Protein AF-A0AAN5AMB2-F1 (afdb_monomer_lite)

pLDDT: mean 82.25, std 11.03, range [43.41, 95.0]

Secondary structure (DSSP, 8-state):
--HHHHHHHHTSSHHHHHHHHHHHHHHHHHHHHHH---HHHHHHHHHHHHHHHHHHHHHHHHHHHH-HHHHH------HHHHHHHHHHHHHHHHHHHTT-S-HHHHHHHHHHHHHHHHT---S-HHHHHHHHHHHHHHHHHHHHHHHHTT--

Structure (mmCIF, N/CA/C/O backbone):
data_AF-A0AAN5AMB2-F1
#
_entry.id   AF-A0AAN5AMB2-F1
#
loop_
_atom_site.group_PDB
_atom_site.id
_atom_site.type_symbol
_atom_site.label_atom_id
_atom_site.label_alt_id
_atom_site.label_comp_id
_atom_site.label_asym_id
_atom_site.label_entity_id
_atom_site.label_seq_id
_atom_site.pdbx_PDB_ins_code
_atom_site.Cartn_x
_atom_site.Cartn_y
_atom_site.Cartn_z
_atom_site.occupancy
_atom_site.B_iso_or_equiv
_atom_site.auth_seq_id
_atom_site.auth_comp_id
_atom_site.auth_asym_id
_atom_site.auth_atom_id
_atom_site.pdbx_PDB_model_num
ATOM 1 N N . MET A 1 1 ? 3.872 -26.664 -19.060 1.00 43.41 1 MET A N 1
ATOM 2 C CA . MET A 1 1 ? 2.698 -26.146 -18.306 1.00 43.41 1 MET A CA 1
ATOM 3 C C . MET A 1 1 ? 3.055 -25.584 -16.916 1.00 43.41 1 MET A C 1
ATOM 5 O O . MET A 1 1 ? 2.169 -25.442 -16.080 1.00 43.41 1 MET A O 1
ATOM 9 N N . LYS A 1 2 ? 4.331 -25.241 -16.658 1.00 46.91 2 LYS A N 1
ATOM 10 C CA . LYS A 1 2 ? 4.787 -24.568 -15.425 1.00 46.91 2 LYS A CA 1
ATOM 11 C C . LYS A 1 2 ? 4.934 -23.048 -15.621 1.00 46.91 2 LYS A C 1
ATOM 13 O O . LYS A 1 2 ? 4.738 -22.304 -14.671 1.00 46.91 2 LYS A O 1
ATOM 18 N N . ASP A 1 3 ? 5.154 -22.605 -16.858 1.00 54.50 3 ASP A N 1
ATOM 19 C CA . ASP A 1 3 ? 5.542 -21.222 -17.179 1.00 54.50 3 ASP A CA 1
ATOM 20 C C . ASP A 1 3 ? 4.382 -20.214 -17.149 1.00 54.50 3 ASP A C 1
ATOM 22 O O . ASP A 1 3 ? 4.581 -19.034 -16.864 1.00 54.50 3 ASP A O 1
ATOM 26 N N . SER A 1 4 ? 3.140 -20.664 -17.364 1.00 51.00 4 SER A N 1
ATOM 27 C CA . SER A 1 4 ? 1.965 -19.780 -17.314 1.00 51.00 4 SER A CA 1
ATOM 28 C C . SER A 1 4 ? 1.680 -19.244 -15.909 1.00 51.00 4 SER A C 1
ATOM 30 O O . SER A 1 4 ? 1.160 -18.139 -15.768 1.00 51.00 4 SER A O 1
ATOM 32 N N . LYS A 1 5 ? 2.051 -19.993 -14.862 1.00 53.97 5 LYS A N 1
ATOM 33 C CA . LYS A 1 5 ? 1.897 -19.550 -13.469 1.00 53.97 5 LYS A CA 1
ATOM 34 C C . LYS A 1 5 ? 2.895 -18.446 -13.117 1.00 53.97 5 LYS A C 1
ATOM 36 O O . LYS A 1 5 ? 2.516 -17.491 -12.449 1.00 53.97 5 LYS A O 1
ATOM 41 N N . THR A 1 6 ? 4.117 -18.528 -13.643 1.00 60.69 6 THR A N 1
ATOM 42 C CA . THR A 1 6 ? 5.175 -17.530 -13.434 1.00 60.69 6 THR A CA 1
ATOM 43 C C . THR A 1 6 ? 4.848 -16.203 -14.122 1.00 60.69 6 THR A C 1
ATOM 45 O O . THR A 1 6 ? 5.043 -15.142 -13.537 1.00 60.69 6 THR A O 1
ATOM 48 N N . PHE A 1 7 ? 4.277 -16.245 -15.331 1.00 59.28 7 PHE A N 1
ATOM 49 C CA . PHE A 1 7 ? 3.862 -15.033 -16.045 1.00 59.28 7 PHE A CA 1
ATOM 50 C C . PHE A 1 7 ? 2.713 -14.303 -15.337 1.00 59.28 7 PHE A C 1
ATOM 52 O O . PHE A 1 7 ? 2.762 -13.091 -15.153 1.00 59.28 7 PHE A O 1
ATOM 59 N N . LEU A 1 8 ? 1.700 -15.046 -14.879 1.00 60.59 8 LEU A N 1
ATOM 60 C CA . LEU A 1 8 ? 0.601 -14.487 -14.087 1.00 60.59 8 LEU A CA 1
ATOM 61 C C . LEU A 1 8 ? 1.088 -13.896 -12.761 1.00 60.59 8 LEU A C 1
ATOM 63 O O . LEU A 1 8 ? 0.550 -12.889 -12.313 1.00 60.59 8 LEU A O 1
ATOM 67 N N . GLU A 1 9 ? 2.111 -14.484 -12.142 1.00 62.09 9 GLU A N 1
ATOM 68 C CA . GLU A 1 9 ? 2.731 -13.956 -10.924 1.00 62.09 9 GLU A CA 1
ATOM 69 C C . GLU A 1 9 ? 3.479 -12.641 -11.139 1.00 62.09 9 GLU A C 1
ATOM 71 O O . GLU A 1 9 ? 3.382 -11.756 -10.288 1.00 62.09 9 GLU A O 1
ATOM 76 N N . LEU A 1 10 ? 4.122 -12.461 -12.296 1.00 60.06 10 LEU A N 1
ATOM 77 C CA . LEU A 1 10 ? 4.777 -11.205 -12.672 1.00 60.06 10 LEU A CA 1
ATOM 78 C C . LEU A 1 10 ? 3.805 -10.027 -12.854 1.00 60.06 10 LEU A C 1
ATOM 80 O O . LEU A 1 10 ? 4.237 -8.881 -12.817 1.00 60.06 10 LEU A O 1
ATOM 84 N N . VAL A 1 11 ? 2.505 -10.275 -13.030 1.00 63.88 11 VAL A N 1
ATOM 85 C CA . VAL A 1 11 ? 1.498 -9.215 -13.233 1.00 63.88 11 VAL A CA 1
ATOM 86 C C . VAL A 1 11 ? 0.663 -8.960 -11.969 1.00 63.88 11 VAL A C 1
ATOM 88 O O . VAL A 1 11 ? -0.217 -8.105 -11.961 1.00 63.88 11 VAL A O 1
ATOM 91 N N . LYS A 1 12 ? 0.935 -9.666 -10.861 1.00 70.88 12 LYS A N 1
ATOM 92 C CA . LYS A 1 12 ? 0.148 -9.525 -9.622 1.00 70.88 12 LYS A CA 1
ATOM 93 C C . LYS A 1 12 ? 0.323 -8.173 -8.940 1.00 70.88 12 LYS A C 1
ATOM 95 O O . LYS A 1 12 ? -0.616 -7.704 -8.303 1.00 70.88 12 LYS A O 1
ATOM 100 N N . THR A 1 13 ? 1.503 -7.561 -9.043 1.00 73.19 13 THR A N 1
ATOM 101 C CA . THR A 1 13 ? 1.752 -6.242 -8.452 1.00 73.19 13 THR A CA 1
ATOM 102 C C . THR A 1 13 ? 1.857 -5.176 -9.542 1.00 73.19 13 THR A C 1
ATOM 104 O O . THR A 1 13 ? 2.454 -5.432 -10.595 1.00 73.19 13 THR A O 1
ATOM 107 N N . PRO A 1 14 ? 1.326 -3.963 -9.302 1.00 78.31 14 PRO A N 1
ATOM 108 C CA . PRO A 1 14 ? 1.474 -2.848 -10.234 1.00 78.31 14 PRO A CA 1
ATOM 109 C C . PRO A 1 14 ? 2.941 -2.554 -10.578 1.00 78.31 14 PRO A C 1
ATOM 111 O O . PRO A 1 14 ? 3.253 -2.245 -11.727 1.00 78.31 14 PRO A O 1
ATOM 114 N N . LEU A 1 15 ? 3.852 -2.711 -9.609 1.00 80.94 15 LEU A N 1
ATOM 115 C CA . LEU A 1 15 ? 5.288 -2.548 -9.829 1.00 80.94 15 LEU A CA 1
ATOM 116 C C . LEU A 1 15 ? 5.847 -3.589 -10.807 1.00 80.94 15 LEU A C 1
ATOM 118 O O . LEU A 1 15 ? 6.523 -3.222 -11.766 1.00 80.94 15 LEU A O 1
ATOM 122 N N . SER A 1 16 ? 5.568 -4.877 -10.588 1.00 79.56 16 SER A N 1
ATOM 123 C CA . SER A 1 16 ? 6.063 -5.934 -11.475 1.00 79.56 16 SER A CA 1
ATOM 124 C C . SER A 1 16 ? 5.497 -5.791 -12.892 1.00 79.56 16 SER A C 1
ATOM 126 O O . SER A 1 16 ? 6.235 -5.988 -13.857 1.00 79.56 16 SER A O 1
ATOM 128 N N . PHE A 1 17 ? 4.248 -5.330 -13.032 1.00 84.25 17 PHE A N 1
ATOM 129 C CA . PHE A 1 17 ? 3.671 -4.978 -14.331 1.00 84.25 17 PHE A CA 1
ATOM 130 C C . PHE A 1 17 ? 4.416 -3.822 -15.017 1.00 84.25 17 PHE A C 1
ATOM 132 O O . PHE A 1 17 ? 4.742 -3.928 -16.198 1.00 84.25 17 PHE A O 1
ATOM 139 N N . MET A 1 18 ? 4.733 -2.740 -14.293 1.00 84.69 18 MET A N 1
ATOM 140 C CA . MET A 1 18 ? 5.499 -1.614 -14.849 1.00 84.69 18 MET A CA 1
ATOM 141 C C . MET A 1 18 ? 6.899 -2.032 -15.309 1.00 84.69 18 MET A C 1
ATOM 143 O O . MET A 1 18 ? 7.324 -1.648 -16.397 1.00 84.69 18 MET A O 1
ATOM 147 N N . VAL A 1 19 ? 7.603 -2.845 -14.516 1.00 86.12 19 VAL A N 1
ATOM 148 C CA . VAL A 1 19 ? 8.929 -3.369 -14.886 1.00 86.12 19 VAL A CA 1
ATOM 149 C C . VAL A 1 19 ? 8.832 -4.264 -16.120 1.00 86.12 19 VAL A C 1
ATOM 151 O O . VAL A 1 19 ? 9.634 -4.136 -17.040 1.00 86.12 19 VAL A O 1
ATO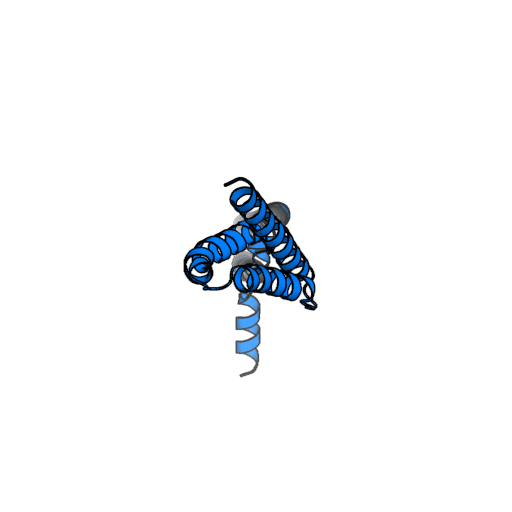M 154 N N . PHE A 1 20 ? 7.828 -5.139 -16.177 1.00 87.75 20 PHE A N 1
ATOM 155 C CA . PHE A 1 20 ? 7.605 -6.009 -17.328 1.00 87.75 20 PHE A CA 1
ATOM 156 C C . PHE A 1 20 ? 7.299 -5.216 -18.607 1.00 87.75 20 PHE A C 1
ATOM 158 O O . PHE A 1 20 ? 7.889 -5.478 -19.654 1.00 87.75 20 PHE A O 1
ATOM 165 N N . TYR A 1 21 ? 6.431 -4.205 -18.514 1.00 88.38 21 TYR A N 1
ATOM 166 C CA . TYR A 1 21 ? 6.154 -3.280 -19.612 1.00 88.38 21 TYR A CA 1
ATOM 167 C C . TYR A 1 21 ? 7.431 -2.591 -20.104 1.00 88.38 21 TYR A C 1
ATOM 169 O O . TYR A 1 21 ? 7.687 -2.551 -21.307 1.00 88.38 21 TYR A O 1
ATOM 177 N N . LEU A 1 22 ? 8.260 -2.105 -19.178 1.00 91.25 22 LEU A N 1
ATOM 178 C CA . LEU A 1 22 ? 9.520 -1.455 -19.512 1.00 91.25 22 LEU A CA 1
ATOM 179 C C . LEU A 1 22 ? 10.457 -2.409 -20.263 1.00 91.25 22 LEU A C 1
ATOM 181 O O . LEU A 1 22 ? 10.991 -2.034 -21.299 1.00 91.25 22 LEU A O 1
ATOM 185 N N . ILE A 1 23 ? 10.579 -3.666 -19.826 1.00 90.50 23 ILE A N 1
ATOM 186 C CA . ILE A 1 23 ? 11.381 -4.680 -20.530 1.00 90.50 23 ILE A CA 1
ATOM 187 C C . ILE A 1 23 ? 10.870 -4.913 -21.960 1.00 90.50 23 ILE A C 1
ATOM 189 O O . ILE A 1 23 ? 11.682 -5.036 -22.879 1.00 90.50 23 ILE A O 1
ATOM 193 N N . ILE A 1 24 ? 9.550 -4.960 -22.180 1.00 92.25 24 ILE A N 1
ATOM 194 C CA . ILE A 1 24 ? 8.974 -5.117 -23.527 1.00 92.25 24 ILE A CA 1
ATOM 195 C C . ILE A 1 24 ? 9.346 -3.931 -24.418 1.00 92.25 24 ILE A C 1
ATOM 197 O O . ILE A 1 24 ? 9.804 -4.130 -25.544 1.00 92.25 24 ILE A O 1
ATOM 201 N N . VAL A 1 25 ? 9.152 -2.707 -23.925 1.00 93.00 25 VAL A N 1
ATOM 202 C CA . VAL A 1 25 ? 9.428 -1.490 -24.700 1.00 93.00 25 VAL A CA 1
ATOM 203 C C . VAL A 1 25 ? 10.921 -1.360 -25.004 1.00 93.00 25 VAL A C 1
ATOM 205 O O . VAL A 1 25 ? 11.287 -1.086 -26.144 1.00 93.00 25 VAL A O 1
ATOM 208 N N . GLU A 1 26 ? 11.791 -1.640 -24.035 1.00 90.25 26 GLU A N 1
ATOM 209 C CA . GLU A 1 26 ? 13.245 -1.649 -24.241 1.00 90.25 26 GLU A CA 1
ATOM 210 C C . GLU A 1 26 ? 13.676 -2.727 -25.240 1.00 90.25 26 GLU A C 1
ATOM 212 O O . GLU A 1 26 ? 14.501 -2.475 -26.115 1.00 90.25 26 GLU A O 1
ATOM 217 N N . SER A 1 27 ? 13.075 -3.917 -25.179 1.00 93.38 27 SER A N 1
ATOM 218 C CA . SER A 1 27 ? 13.341 -4.981 -26.156 1.00 93.38 27 SER A CA 1
ATOM 219 C C . SER A 1 27 ? 12.934 -4.559 -27.569 1.00 93.38 27 SER A C 1
ATOM 221 O O . SER A 1 27 ? 13.637 -4.857 -28.535 1.00 93.38 27 SER A O 1
ATOM 223 N N . PHE A 1 28 ? 11.825 -3.827 -27.696 1.00 93.88 28 PHE A N 1
ATOM 224 C CA . PHE A 1 28 ? 11.375 -3.269 -28.967 1.00 93.88 28 PHE A CA 1
ATOM 225 C C . PHE A 1 28 ? 12.348 -2.210 -29.504 1.00 93.88 28 PHE A C 1
ATOM 227 O O . PHE A 1 28 ? 12.741 -2.281 -30.670 1.00 93.88 28 PHE A O 1
ATOM 234 N N . PHE A 1 29 ? 12.816 -1.281 -28.664 1.00 92.81 29 PHE A N 1
ATOM 235 C CA . PHE A 1 29 ? 13.857 -0.327 -29.058 1.00 92.81 29 PHE A CA 1
ATOM 236 C C . PHE A 1 29 ? 15.163 -1.026 -29.441 1.00 92.81 29 PHE A C 1
ATOM 238 O O . PHE A 1 29 ? 15.738 -0.710 -30.481 1.00 92.81 29 PHE A O 1
ATOM 245 N N . GLY A 1 30 ? 15.599 -2.020 -28.665 1.00 92.50 30 GLY A N 1
ATOM 246 C CA . GLY A 1 30 ? 16.775 -2.831 -28.971 1.00 92.50 30 GLY A CA 1
ATOM 247 C C . GLY A 1 30 ? 16.664 -3.524 -30.330 1.00 92.50 30 GLY A C 1
ATOM 248 O O . GLY A 1 30 ? 17.611 -3.496 -31.117 1.00 92.50 30 GLY A O 1
ATOM 249 N N . PHE A 1 31 ? 15.489 -4.069 -30.657 1.00 95.00 31 PHE A N 1
ATOM 250 C CA . PHE A 1 31 ? 15.214 -4.658 -31.967 1.00 95.00 31 PHE A CA 1
ATOM 251 C C . PHE A 1 31 ? 15.307 -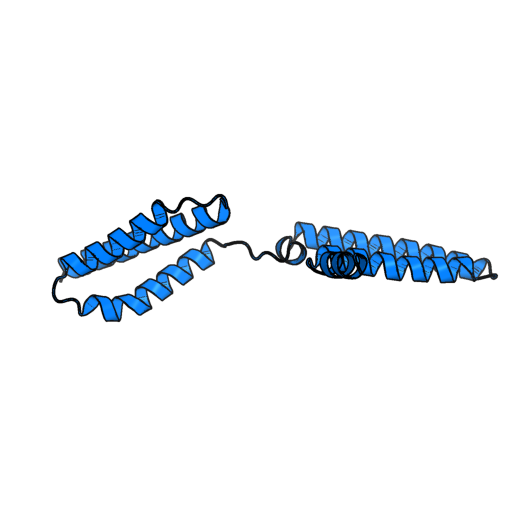3.629 -33.103 1.00 95.00 31 PHE A C 1
ATOM 253 O O . PHE A 1 31 ? 15.928 -3.910 -34.131 1.00 95.00 31 PHE A O 1
ATOM 260 N N . LEU A 1 32 ? 14.727 -2.438 -32.928 1.00 92.56 32 LEU A N 1
ATOM 261 C CA . LEU A 1 32 ? 14.795 -1.367 -33.928 1.00 92.56 32 LEU A CA 1
ATOM 262 C C . LEU A 1 32 ? 16.230 -0.873 -34.141 1.00 92.56 32 LEU A C 1
ATOM 264 O O . LEU A 1 32 ? 16.656 -0.701 -35.281 1.00 92.56 32 LEU A O 1
ATOM 268 N N . ILE A 1 33 ? 16.994 -0.698 -33.062 1.00 93.44 33 ILE A N 1
ATOM 269 C CA . ILE A 1 33 ? 18.399 -0.275 -33.109 1.00 93.44 33 ILE A CA 1
ATOM 270 C C . ILE A 1 33 ? 19.254 -1.319 -33.836 1.00 93.44 33 ILE A C 1
ATOM 272 O O . ILE A 1 33 ? 20.080 -0.956 -34.673 1.00 93.44 33 ILE A O 1
ATOM 276 N N . ALA A 1 34 ? 19.052 -2.607 -33.547 1.00 92.88 34 ALA A N 1
ATOM 277 C CA . ALA A 1 34 ? 19.824 -3.692 -34.150 1.00 92.88 34 ALA A CA 1
ATOM 278 C C . ALA A 1 34 ? 19.548 -3.865 -35.653 1.00 92.88 34 ALA A C 1
ATOM 280 O O . ALA A 1 34 ? 20.449 -4.234 -36.405 1.00 92.88 34 ALA A O 1
ATOM 281 N N . ASN A 1 35 ? 18.317 -3.595 -36.098 1.00 93.50 35 ASN A N 1
ATOM 282 C CA . ASN A 1 35 ? 17.923 -3.748 -37.501 1.00 93.50 35 ASN A CA 1
ATOM 283 C C . ASN A 1 35 ? 18.105 -2.477 -38.341 1.00 93.50 35 ASN A C 1
ATOM 285 O O . ASN A 1 35 ? 18.003 -2.548 -39.569 1.00 93.50 35 ASN A O 1
ATOM 289 N N . ASN A 1 36 ? 18.392 -1.327 -37.724 1.00 91.00 36 ASN A N 1
ATOM 290 C CA . ASN A 1 36 ? 18.628 -0.100 -38.472 1.00 91.00 36 ASN A CA 1
ATOM 291 C C . ASN A 1 36 ? 20.067 -0.049 -39.020 1.00 91.00 36 ASN A C 1
ATOM 293 O O . ASN A 1 36 ? 21.048 -0.037 -38.273 1.00 91.00 36 ASN A O 1
ATOM 297 N N . LYS A 1 37 ? 20.182 -0.012 -40.353 1.00 89.81 37 LYS A N 1
ATOM 298 C CA . LYS A 1 37 ? 21.461 0.077 -41.076 1.00 89.81 37 LYS A CA 1
ATOM 299 C C . LYS A 1 37 ? 21.963 1.515 -41.231 1.00 89.81 37 LYS A C 1
ATOM 301 O O . LYS A 1 37 ? 23.144 1.704 -41.507 1.00 89.81 37 LYS A O 1
ATOM 306 N N . ASN A 1 38 ? 21.092 2.511 -41.077 1.00 93.06 38 ASN A N 1
ATOM 307 C CA . ASN A 1 38 ? 21.456 3.918 -41.163 1.00 93.06 38 ASN A CA 1
ATOM 308 C C . ASN A 1 38 ? 22.038 4.391 -39.819 1.00 93.06 38 ASN A C 1
ATOM 310 O O . ASN A 1 38 ? 21.366 4.330 -38.790 1.00 93.06 38 ASN A O 1
ATOM 314 N N . ASN A 1 39 ? 23.294 4.849 -39.814 1.00 88.75 39 ASN A N 1
ATOM 315 C CA . ASN A 1 39 ? 23.995 5.227 -38.582 1.00 88.75 39 ASN A CA 1
ATOM 316 C C . ASN A 1 39 ? 23.372 6.444 -37.883 1.00 88.75 39 ASN A C 1
ATOM 318 O O . ASN A 1 39 ? 23.302 6.445 -36.653 1.00 88.75 39 ASN A O 1
ATOM 322 N N . ASP A 1 40 ? 22.893 7.438 -38.635 1.00 91.69 40 ASP A N 1
ATOM 323 C CA . ASP A 1 40 ? 22.327 8.663 -38.056 1.00 91.69 40 ASP A CA 1
ATOM 324 C C . ASP A 1 40 ? 20.990 8.373 -37.362 1.00 91.69 40 ASP A C 1
ATOM 326 O O . ASP A 1 40 ? 20.766 8.761 -36.215 1.00 91.69 40 ASP A O 1
ATOM 330 N N . GLU A 1 41 ? 20.126 7.587 -38.007 1.00 91.12 41 GLU A N 1
ATOM 331 C CA . GLU A 1 41 ? 18.865 7.134 -37.412 1.00 91.12 41 GLU A CA 1
ATOM 332 C C . GLU A 1 41 ? 19.095 6.198 -36.221 1.00 91.12 41 GLU A C 1
ATOM 334 O O . GLU A 1 41 ? 18.396 6.287 -35.211 1.00 91.12 41 GLU A O 1
ATOM 339 N N . ARG A 1 42 ? 20.101 5.317 -36.302 1.00 90.69 42 ARG A N 1
ATOM 340 C CA . ARG A 1 42 ? 20.452 4.415 -35.201 1.00 90.69 42 ARG A CA 1
ATOM 341 C C . ARG A 1 42 ? 20.889 5.189 -33.959 1.00 90.69 42 ARG A C 1
ATOM 343 O O . ARG A 1 42 ? 20.486 4.826 -32.857 1.00 90.69 42 ARG A O 1
ATOM 350 N N . LEU A 1 43 ? 21.671 6.258 -34.120 1.00 92.12 43 LEU A N 1
ATOM 351 C CA . LEU A 1 43 ? 22.059 7.137 -33.013 1.00 92.12 43 LEU A CA 1
ATOM 352 C C . LEU A 1 43 ? 20.838 7.806 -32.371 1.00 92.12 43 LEU A C 1
ATOM 354 O O . LEU A 1 43 ? 20.713 7.787 -31.147 1.00 92.12 43 LEU A O 1
ATOM 358 N N . ILE A 1 44 ? 19.907 8.328 -33.176 1.00 93.25 44 ILE A N 1
ATOM 359 C CA . ILE A 1 44 ? 18.659 8.928 -32.674 1.00 93.25 44 ILE A CA 1
ATOM 360 C C . ILE A 1 44 ? 17.845 7.905 -31.870 1.00 93.25 44 ILE A C 1
ATOM 362 O O . ILE A 1 44 ? 17.367 8.221 -30.778 1.00 93.25 44 ILE A O 1
ATOM 366 N N . LEU A 1 45 ? 17.722 6.669 -32.362 1.00 91.88 45 LEU A N 1
ATOM 367 C CA . LEU A 1 45 ? 17.011 5.594 -31.664 1.00 91.88 45 LEU A CA 1
ATOM 368 C C . LEU A 1 45 ? 17.670 5.237 -30.325 1.00 91.88 45 LEU A C 1
ATOM 370 O O . LEU A 1 45 ? 16.964 5.070 -29.333 1.00 91.88 45 LEU A O 1
ATOM 374 N N . ILE A 1 46 ? 19.005 5.180 -30.273 1.00 92.94 46 ILE A N 1
ATOM 375 C CA . ILE A 1 46 ? 19.753 4.922 -29.032 1.00 92.94 46 ILE A CA 1
ATOM 376 C C . ILE A 1 46 ? 19.488 6.020 -28.000 1.00 92.94 46 ILE A C 1
ATOM 378 O O . ILE A 1 46 ? 19.140 5.716 -26.860 1.00 92.94 46 ILE A O 1
ATOM 382 N N . TYR A 1 47 ? 19.606 7.295 -28.382 1.00 94.06 47 TYR A N 1
ATOM 383 C CA . TYR A 1 47 ? 19.330 8.398 -27.456 1.00 94.06 47 TYR A CA 1
ATOM 384 C C . TYR A 1 47 ? 17.874 8.406 -26.996 1.00 94.06 47 TYR A C 1
ATOM 386 O O . TYR A 1 47 ? 17.607 8.645 -25.820 1.00 94.06 47 TYR A O 1
ATOM 394 N N . THR A 1 48 ? 16.939 8.093 -27.894 1.00 93.50 48 THR A N 1
ATOM 395 C CA . THR A 1 48 ? 15.514 8.003 -27.558 1.00 93.50 48 THR A CA 1
ATOM 396 C C . THR A 1 48 ? 15.257 6.901 -26.531 1.00 93.50 48 THR A C 1
ATOM 398 O O . THR A 1 48 ? 14.571 7.157 -25.543 1.00 93.50 48 THR A O 1
ATOM 401 N N . ALA A 1 49 ? 15.853 5.717 -26.708 1.00 92.88 49 ALA A N 1
ATOM 402 C CA . ALA A 1 49 ? 15.750 4.616 -25.752 1.00 92.88 49 ALA A CA 1
ATOM 403 C C . ALA A 1 49 ? 16.327 5.002 -24.379 1.00 92.88 49 ALA A C 1
ATOM 405 O O . ALA A 1 49 ? 15.659 4.855 -23.360 1.00 92.88 49 ALA A O 1
ATOM 406 N N . ILE A 1 50 ? 17.520 5.608 -24.346 1.00 93.75 50 ILE A N 1
ATOM 407 C CA . ILE A 1 50 ? 18.158 6.051 -23.094 1.00 93.75 50 ILE A CA 1
ATOM 408 C C . ILE A 1 50 ? 17.298 7.094 -22.363 1.00 93.75 50 ILE A C 1
ATOM 410 O O . ILE A 1 50 ? 17.107 6.999 -21.149 1.00 93.75 50 ILE A O 1
ATOM 414 N N . ILE A 1 51 ? 16.770 8.090 -23.082 1.00 94.94 51 ILE A N 1
ATOM 415 C CA . ILE A 1 51 ? 15.913 9.131 -22.497 1.00 94.94 51 ILE A CA 1
ATOM 416 C C . ILE A 1 51 ? 14.613 8.516 -21.970 1.00 94.94 51 ILE A C 1
ATOM 418 O O . ILE A 1 51 ? 14.193 8.837 -20.858 1.00 94.94 51 ILE A O 1
ATOM 422 N N . PHE A 1 52 ? 13.991 7.620 -22.738 1.00 93.19 52 PHE A N 1
ATOM 423 C CA . PHE A 1 52 ? 12.770 6.929 -22.334 1.00 93.19 52 PHE A CA 1
ATOM 424 C C . PHE A 1 52 ? 12.981 6.091 -21.068 1.00 93.19 52 PHE A C 1
ATOM 426 O O . PHE A 1 52 ? 12.191 6.199 -20.123 1.00 93.19 52 PHE A O 1
ATOM 433 N N . PHE A 1 53 ? 14.070 5.320 -21.015 1.00 92.81 53 PHE A N 1
ATOM 434 C CA . PHE A 1 53 ? 14.461 4.553 -19.838 1.00 92.81 53 PHE A CA 1
ATOM 435 C C . PHE A 1 53 ? 14.649 5.464 -18.622 1.00 92.81 53 PHE A C 1
ATOM 437 O O . PHE A 1 53 ? 14.062 5.228 -17.566 1.00 92.81 53 PHE A O 1
ATOM 444 N N . GLY A 1 54 ? 15.419 6.546 -18.780 1.00 94.12 54 GLY A N 1
ATOM 445 C CA . GLY A 1 54 ? 15.692 7.505 -17.710 1.00 94.12 54 GLY A CA 1
ATOM 446 C C . GLY A 1 54 ? 14.423 8.162 -17.164 1.00 94.12 54 GLY A C 1
ATOM 447 O O . GLY A 1 54 ? 14.219 8.198 -15.951 1.00 94.12 54 GLY A O 1
ATOM 448 N N . LEU A 1 55 ? 13.531 8.626 -18.044 1.00 94.31 55 LEU A N 1
ATOM 449 C CA . LEU A 1 55 ? 12.248 9.216 -17.652 1.00 94.31 55 LEU A CA 1
ATOM 450 C C . LEU A 1 55 ? 11.352 8.210 -16.928 1.00 94.31 55 LEU A C 1
ATOM 452 O O . LEU A 1 55 ? 10.778 8.533 -15.887 1.00 94.31 55 LEU A O 1
ATOM 456 N N . SER A 1 56 ? 11.260 6.986 -17.446 1.00 90.38 56 SER A N 1
ATOM 457 C CA . SER A 1 56 ? 10.462 5.922 -16.834 1.00 90.38 56 SER A CA 1
ATOM 458 C C . SER A 1 56 ? 10.998 5.547 -15.452 1.00 90.38 56 SER A C 1
ATOM 460 O O . SER A 1 56 ? 10.228 5.398 -14.504 1.00 90.38 56 SER A O 1
ATOM 462 N N . PHE A 1 57 ? 12.321 5.470 -15.300 1.00 90.00 57 PHE A N 1
ATOM 463 C CA . PHE A 1 57 ? 12.972 5.193 -14.025 1.00 90.00 57 PHE A CA 1
ATOM 464 C C . PHE A 1 57 ? 12.703 6.293 -12.988 1.00 90.00 57 PHE A C 1
ATOM 466 O O . PHE A 1 57 ? 12.314 5.994 -11.857 1.00 90.00 57 PHE A O 1
ATOM 473 N N . ILE A 1 58 ? 12.820 7.567 -13.380 1.00 92.88 58 ILE A N 1
ATOM 474 C CA . ILE A 1 58 ? 12.484 8.707 -12.512 1.00 92.88 58 ILE A CA 1
ATOM 475 C C . ILE A 1 58 ? 11.006 8.663 -12.107 1.00 92.88 58 ILE A C 1
ATOM 477 O O . ILE A 1 58 ? 10.691 8.877 -10.937 1.00 92.88 58 ILE A O 1
ATOM 481 N N . ALA A 1 59 ? 10.098 8.354 -13.036 1.00 89.31 59 ALA A N 1
ATOM 482 C CA . ALA A 1 59 ? 8.672 8.243 -12.742 1.00 89.31 59 ALA A CA 1
ATOM 483 C C . ALA A 1 59 ? 8.374 7.128 -11.725 1.00 89.31 59 ALA A C 1
ATOM 485 O O . ALA A 1 59 ? 7.594 7.339 -10.795 1.00 89.31 59 ALA A O 1
ATOM 486 N N . ILE A 1 60 ? 9.030 5.969 -11.852 1.00 87.38 60 ILE A N 1
ATOM 487 C CA . ILE A 1 60 ? 8.901 4.862 -10.892 1.00 87.38 60 ILE A CA 1
ATOM 488 C C . ILE A 1 60 ? 9.423 5.281 -9.511 1.00 87.38 60 ILE A C 1
ATOM 490 O O . ILE A 1 60 ? 8.743 5.044 -8.513 1.00 87.38 60 ILE A O 1
ATOM 494 N N . ILE A 1 61 ? 10.579 5.952 -9.435 1.00 87.50 61 ILE A N 1
ATOM 495 C CA . ILE A 1 61 ? 11.116 6.473 -8.165 1.00 87.50 61 ILE A CA 1
ATOM 496 C C . ILE A 1 61 ? 10.157 7.490 -7.542 1.00 87.50 61 ILE A C 1
ATOM 498 O O . ILE A 1 61 ? 9.874 7.423 -6.347 1.00 87.50 61 ILE A O 1
ATOM 502 N N . ALA A 1 62 ? 9.625 8.418 -8.338 1.00 87.56 62 ALA A N 1
ATOM 503 C CA . ALA A 1 62 ? 8.668 9.406 -7.859 1.00 87.56 62 ALA A CA 1
ATOM 504 C C . ALA A 1 62 ? 7.413 8.726 -7.291 1.00 87.56 62 ALA A C 1
ATOM 506 O O . ALA A 1 62 ? 6.976 9.061 -6.191 1.00 87.56 62 ALA A O 1
ATOM 507 N N . LEU A 1 63 ? 6.865 7.723 -7.983 1.00 84.62 63 LEU A N 1
ATOM 508 C CA . LEU A 1 63 ? 5.745 6.932 -7.469 1.00 84.62 63 LEU A CA 1
ATOM 509 C C . LEU A 1 63 ? 6.108 6.189 -6.179 1.00 84.62 63 LEU A C 1
ATOM 511 O O . LEU A 1 63 ? 5.291 6.158 -5.261 1.00 84.62 63 LEU A O 1
ATOM 515 N N . ALA A 1 64 ? 7.327 5.661 -6.066 1.00 80.94 64 ALA A N 1
ATOM 516 C CA . ALA A 1 64 ? 7.791 4.979 -4.860 1.00 80.94 64 ALA A CA 1
ATOM 517 C C . ALA A 1 64 ? 7.880 5.907 -3.642 1.00 80.94 64 ALA A C 1
ATOM 519 O O . ALA A 1 64 ? 7.558 5.483 -2.535 1.00 80.94 64 ALA A O 1
ATOM 520 N N . ILE A 1 65 ? 8.261 7.171 -3.841 1.00 82.50 65 ILE A N 1
ATOM 521 C CA . ILE A 1 65 ? 8.356 8.160 -2.759 1.00 82.50 65 ILE A CA 1
ATOM 522 C C . ILE A 1 65 ? 6.976 8.731 -2.407 1.00 82.50 65 ILE A C 1
ATOM 524 O O . ILE A 1 65 ? 6.627 8.815 -1.232 1.00 82.50 65 ILE A O 1
ATOM 528 N N . PHE A 1 66 ? 6.181 9.130 -3.405 1.00 82.44 66 PHE A N 1
ATOM 529 C CA . PHE A 1 66 ? 4.928 9.856 -3.170 1.00 82.44 66 PHE A CA 1
ATOM 530 C C . PHE A 1 66 ? 3.717 8.955 -2.911 1.00 82.44 66 PHE A C 1
ATOM 532 O O . PHE A 1 66 ? 2.804 9.364 -2.195 1.00 82.44 66 PHE A O 1
ATOM 539 N N . LYS A 1 67 ? 3.663 7.764 -3.519 1.00 76.25 67 LYS A N 1
ATOM 540 C CA . LYS A 1 67 ? 2.537 6.821 -3.410 1.00 76.25 67 LYS A CA 1
ATOM 541 C C . LYS A 1 67 ? 3.028 5.368 -3.414 1.00 76.25 67 LYS A C 1
ATOM 543 O O . LYS A 1 67 ? 2.695 4.614 -4.335 1.00 76.25 67 LYS A O 1
ATOM 548 N N . PRO A 1 68 ? 3.778 4.939 -2.384 1.00 72.31 68 PRO A N 1
ATOM 549 C CA . PRO A 1 68 ? 4.259 3.562 -2.290 1.00 72.31 68 PRO A CA 1
ATOM 550 C C . PRO A 1 68 ? 3.114 2.533 -2.304 1.00 72.31 68 PRO A C 1
ATOM 552 O O . PRO A 1 68 ? 3.289 1.422 -2.800 1.00 72.31 68 PRO A O 1
ATOM 555 N N . GLU A 1 69 ? 1.917 2.909 -1.838 1.00 69.06 69 GLU A N 1
ATOM 556 C CA . GLU A 1 69 ? 0.720 2.057 -1.848 1.00 69.06 69 GLU A CA 1
ATOM 557 C C . GLU A 1 69 ? 0.235 1.726 -3.269 1.00 69.06 69 GLU A C 1
ATOM 559 O O . GLU A 1 69 ? -0.351 0.669 -3.498 1.00 69.06 69 GLU A O 1
ATOM 564 N N . ALA A 1 70 ? 0.491 2.607 -4.243 1.00 69.12 70 ALA A N 1
ATOM 565 C CA . ALA A 1 70 ? 0.132 2.367 -5.639 1.00 69.12 70 ALA A CA 1
ATOM 566 C C . ALA A 1 70 ? 1.016 1.292 -6.292 1.00 69.12 70 ALA A C 1
ATOM 568 O O . ALA A 1 70 ? 0.601 0.677 -7.269 1.00 69.12 70 ALA A O 1
ATOM 569 N N . LEU A 1 71 ? 2.217 1.056 -5.753 1.00 66.44 71 LEU A N 1
ATOM 570 C CA . LEU A 1 71 ? 3.180 0.085 -6.277 1.00 66.44 71 LEU A CA 1
ATOM 571 C C . LEU A 1 71 ? 3.073 -1.279 -5.591 1.00 66.44 71 LEU A C 1
ATOM 573 O O . LEU A 1 71 ? 3.268 -2.303 -6.245 1.00 66.44 71 LEU A O 1
ATOM 577 N N . SER A 1 72 ? 2.745 -1.302 -4.295 1.00 66.12 72 SER A N 1
ATOM 578 C CA . SER A 1 72 ? 2.604 -2.544 -3.526 1.00 66.12 72 SER A CA 1
ATOM 579 C C . SER A 1 72 ? 1.269 -3.253 -3.758 1.00 66.12 72 SER A C 1
ATOM 581 O O . SER A 1 72 ? 1.164 -4.445 -3.485 1.00 66.12 72 SER A O 1
ATOM 583 N N . GLY A 1 73 ? 0.239 -2.539 -4.230 1.00 60.81 73 GLY A N 1
ATOM 584 C CA . GLY A 1 73 ? -1.118 -3.079 -4.372 1.00 60.81 73 GLY A CA 1
ATOM 585 C C . GLY A 1 73 ? -1.835 -3.325 -3.037 1.00 60.81 73 GLY A C 1
ATOM 586 O O . GLY A 1 73 ? -3.016 -3.666 -3.037 1.00 60.81 73 GLY A O 1
ATOM 587 N N . ASN A 1 74 ? -1.161 -3.095 -1.906 1.00 63.09 74 ASN A N 1
ATOM 588 C CA . ASN A 1 74 ? -1.725 -3.229 -0.570 1.00 63.09 74 ASN A CA 1
ATOM 589 C C . ASN A 1 74 ? -2.107 -1.849 -0.036 1.00 63.09 74 ASN A C 1
ATOM 591 O O . ASN A 1 74 ? -1.263 -0.971 0.162 1.00 63.09 74 ASN A O 1
ATOM 595 N N . LYS A 1 75 ? -3.403 -1.661 0.219 1.00 61.97 75 LYS A N 1
ATOM 596 C CA . LYS A 1 75 ? -3.913 -0.458 0.874 1.00 61.97 75 LYS A CA 1
ATOM 597 C C . LYS A 1 75 ? -3.595 -0.556 2.364 1.00 61.97 75 LYS A C 1
ATOM 599 O O . LYS A 1 75 ? -4.158 -1.407 3.044 1.00 61.97 75 LYS A O 1
ATOM 604 N N . LYS A 1 76 ? -2.718 0.317 2.863 1.00 63.47 76 LYS A N 1
ATOM 605 C CA . LYS A 1 76 ? -2.404 0.389 4.297 1.00 63.47 76 LYS A CA 1
ATOM 606 C C . LYS A 1 76 ? -3.668 0.599 5.124 1.00 63.47 76 LYS A C 1
ATOM 608 O O . LYS A 1 76 ? -4.541 1.398 4.757 1.00 63.47 76 LYS A O 1
ATOM 613 N N . TRP A 1 77 ? -3.728 -0.059 6.275 1.00 66.75 77 TRP A N 1
ATOM 614 C CA . TRP A 1 77 ? -4.763 0.168 7.277 1.00 66.75 77 TRP A CA 1
ATOM 615 C C . TRP A 1 77 ? -4.560 1.547 7.913 1.00 66.75 77 TRP A C 1
ATOM 617 O O . TRP A 1 77 ? -3.817 1.723 8.872 1.00 66.75 77 TRP A O 1
ATOM 627 N N . THR A 1 78 ? -5.174 2.578 7.330 1.00 72.69 78 THR A N 1
ATOM 628 C CA . THR A 1 78 ? -5.038 3.943 7.862 1.00 72.69 78 THR A CA 1
ATOM 629 C C . THR A 1 78 ? -5.817 4.110 9.168 1.00 72.69 78 THR A C 1
ATOM 631 O O . THR A 1 78 ? -6.962 3.668 9.271 1.00 72.69 78 THR A O 1
ATOM 634 N N . GLU A 1 79 ? -5.249 4.833 10.137 1.00 72.88 79 GLU A N 1
ATOM 635 C CA . GLU A 1 79 ? -5.911 5.144 11.419 1.00 72.88 79 GLU A CA 1
ATOM 636 C C . GLU A 1 79 ? -7.275 5.824 11.217 1.00 72.88 79 GLU A C 1
ATOM 638 O O . GLU A 1 79 ? -8.240 5.531 11.922 1.00 72.88 79 GLU A O 1
ATOM 643 N N . ARG A 1 80 ? -7.393 6.683 10.194 1.00 80.69 80 ARG A N 1
ATOM 644 C CA . ARG A 1 80 ? -8.656 7.340 9.825 1.00 80.69 80 ARG A CA 1
ATOM 645 C C . ARG A 1 80 ? -9.725 6.342 9.378 1.00 80.69 80 ARG A C 1
ATOM 647 O O . ARG A 1 80 ? -10.902 6.546 9.664 1.00 80.69 80 ARG A O 1
ATOM 654 N N . PHE A 1 81 ? -9.331 5.283 8.671 1.00 81.69 81 PHE A N 1
ATOM 655 C CA . PHE A 1 81 ? -10.258 4.223 8.282 1.00 81.69 81 PHE A CA 1
ATOM 656 C C . PHE A 1 81 ? -10.709 3.414 9.501 1.00 81.69 81 PHE A C 1
ATOM 658 O O . PHE A 1 81 ? -11.900 3.148 9.615 1.00 81.69 81 PHE A O 1
ATOM 665 N N . ALA A 1 82 ? -9.804 3.128 10.444 1.00 83.62 82 ALA A N 1
ATOM 666 C CA . ALA A 1 82 ? -10.143 2.473 11.710 1.00 83.62 82 ALA A CA 1
ATOM 667 C C . ALA A 1 82 ? -11.204 3.261 12.495 1.00 83.62 82 ALA A C 1
ATOM 669 O O . ALA A 1 82 ? -12.236 2.705 12.862 1.00 83.62 82 ALA A O 1
ATOM 670 N N . HIS A 1 83 ? -10.993 4.573 12.669 1.00 84.94 83 HIS A N 1
ATOM 671 C CA . HIS A 1 83 ? -11.938 5.468 13.353 1.00 84.94 83 HIS A CA 1
ATOM 672 C C . HIS A 1 83 ? -13.311 5.481 12.679 1.00 84.94 83 HIS A C 1
ATOM 674 O O . HIS A 1 83 ? -14.342 5.422 13.350 1.00 84.94 83 HIS A O 1
ATOM 680 N N . LYS A 1 84 ? -13.330 5.579 11.344 1.00 86.19 84 LYS A N 1
ATOM 681 C CA . LYS A 1 84 ? -14.582 5.637 10.594 1.00 86.19 84 LYS A CA 1
ATOM 682 C C . LYS A 1 84 ? -15.334 4.311 10.677 1.00 86.19 84 LYS A C 1
ATOM 684 O O . LYS A 1 84 ? -16.513 4.316 10.993 1.00 86.19 84 LYS A O 1
ATOM 689 N N . LEU A 1 85 ? -14.639 3.192 10.483 1.00 88.06 85 LEU A N 1
ATOM 690 C CA . LEU A 1 85 ? -15.254 1.871 10.516 1.00 88.06 85 LEU A CA 1
ATOM 691 C C . LEU A 1 85 ? -15.859 1.555 11.886 1.00 88.06 85 LEU A C 1
ATOM 693 O O . LEU A 1 85 ? -17.001 1.115 11.945 1.00 88.06 85 LEU A O 1
ATOM 697 N N . ILE A 1 86 ? -15.133 1.798 12.986 1.00 89.94 86 ILE A N 1
ATOM 698 C CA . ILE A 1 86 ? -15.693 1.534 14.319 1.00 89.94 86 ILE A CA 1
ATOM 699 C C . ILE A 1 86 ? -16.867 2.457 14.636 1.00 89.94 86 ILE A C 1
ATOM 701 O O . ILE A 1 86 ? -17.810 2.032 15.291 1.00 89.94 86 ILE A O 1
ATOM 705 N N . THR A 1 87 ? -16.840 3.697 14.145 1.00 87.69 87 THR A N 1
ATOM 706 C CA . THR A 1 87 ? -17.963 4.627 14.290 1.00 87.69 87 THR A CA 1
ATOM 707 C C . THR A 1 87 ? -19.187 4.124 13.537 1.00 87.69 87 THR A C 1
ATOM 709 O O . THR A 1 87 ? -20.255 4.061 14.129 1.00 87.69 87 THR A O 1
ATOM 712 N N . ASP A 1 88 ? -19.022 3.692 12.287 1.00 89.31 88 ASP A N 1
ATOM 713 C CA . ASP A 1 88 ? -20.117 3.162 11.473 1.00 89.31 88 ASP A CA 1
ATOM 714 C C . ASP A 1 88 ? -20.704 1.876 12.097 1.00 89.31 88 ASP A C 1
ATOM 716 O O . ASP A 1 88 ? -21.921 1.703 12.137 1.00 89.31 88 ASP A O 1
ATOM 720 N N . ILE A 1 89 ? -19.852 0.994 12.639 1.00 89.12 89 ILE A N 1
ATOM 721 C CA . ILE A 1 89 ? -20.282 -0.212 13.369 1.00 89.12 89 ILE A CA 1
ATOM 722 C C . ILE A 1 89 ? -21.026 0.164 14.651 1.00 89.12 89 ILE A C 1
ATOM 724 O O . ILE A 1 89 ?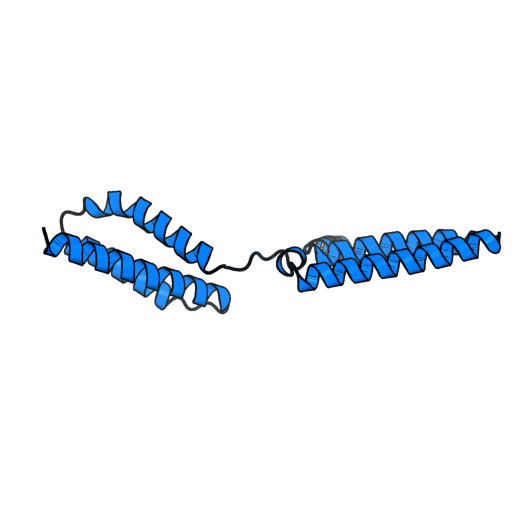 -22.090 -0.392 14.920 1.00 89.12 89 ILE A O 1
ATOM 728 N N . TYR A 1 90 ? -20.474 1.093 15.437 1.00 88.56 90 TYR A N 1
ATOM 729 C CA . TYR A 1 90 ? -21.099 1.558 16.668 1.00 88.56 90 TYR A CA 1
ATOM 730 C C . TYR A 1 90 ? -22.469 2.147 16.369 1.00 88.56 90 TYR A C 1
ATOM 732 O O . TYR A 1 90 ? -23.454 1.671 16.907 1.00 88.56 90 TYR A O 1
ATOM 740 N N . ASP A 1 91 ? -22.555 3.116 15.463 1.00 87.94 91 ASP A N 1
ATOM 741 C CA . ASP A 1 91 ? -23.799 3.821 15.167 1.00 87.94 91 ASP A CA 1
ATOM 742 C C . ASP A 1 91 ? -24.839 2.874 14.523 1.00 87.94 91 ASP A C 1
ATOM 744 O O . ASP A 1 91 ? -26.034 2.979 14.804 1.00 87.94 91 ASP A O 1
ATOM 748 N N . GLY A 1 92 ? -24.396 1.900 13.716 1.00 87.00 92 GLY A N 1
ATOM 749 C CA . GLY A 1 92 ? -25.268 0.899 13.095 1.00 87.00 92 GLY A CA 1
ATOM 750 C C . GLY A 1 92 ? -25.828 -0.145 14.068 1.00 87.00 92 GLY A C 1
ATOM 751 O O . GLY A 1 92 ? -26.977 -0.563 13.924 1.00 87.00 92 GLY A O 1
ATOM 752 N N . LEU A 1 93 ? -25.043 -0.569 15.063 1.00 87.19 93 LEU A N 1
ATOM 753 C CA . LEU A 1 93 ? -25.461 -1.580 16.043 1.00 87.19 93 LEU A CA 1
ATOM 754 C C . LEU A 1 93 ? -26.031 -0.981 17.329 1.00 87.19 93 LEU A C 1
ATOM 756 O O . LEU A 1 93 ? -26.819 -1.645 17.997 1.00 87.19 93 LEU A O 1
ATOM 760 N N . ASP A 1 94 ? -25.687 0.258 17.674 1.00 83.75 94 ASP A N 1
ATOM 761 C CA . ASP A 1 94 ? -26.171 0.951 18.873 1.00 83.75 94 ASP A CA 1
ATOM 762 C C . ASP A 1 94 ? -27.698 1.046 18.876 1.00 83.75 94 ASP A C 1
ATOM 764 O O . ASP A 1 94 ? -28.334 0.774 19.889 1.00 83.75 94 ASP A O 1
ATOM 768 N N . GLY A 1 95 ? -28.315 1.302 17.720 1.00 80.75 95 GLY A N 1
ATOM 769 C CA . GLY A 1 95 ? -29.773 1.263 17.582 1.00 80.75 95 GLY A CA 1
ATOM 770 C C . GLY A 1 95 ? -30.379 -0.088 17.984 1.00 80.75 95 GLY A C 1
ATOM 771 O O . GLY A 1 95 ? -31.361 -0.128 18.719 1.00 80.75 95 GLY A O 1
ATOM 772 N N . TYR A 1 96 ? -29.766 -1.200 17.576 1.00 81.44 96 TYR A N 1
ATOM 773 C CA . TYR A 1 96 ? -30.227 -2.540 17.943 1.00 81.44 96 TYR A CA 1
ATOM 774 C C . TYR A 1 96 ? -29.948 -2.867 19.417 1.00 81.44 96 TYR A C 1
ATOM 776 O O . TYR A 1 96 ? -30.832 -3.339 20.129 1.00 81.44 96 TYR A O 1
ATOM 784 N N . LEU A 1 97 ? -28.737 -2.575 19.892 1.00 81.88 97 LEU A N 1
ATOM 785 C CA . LEU A 1 97 ? -28.308 -2.874 21.258 1.00 81.88 97 LEU A CA 1
ATOM 786 C C . LEU A 1 97 ? -29.004 -1.985 22.296 1.00 81.88 97 LEU A C 1
ATOM 788 O O . LEU A 1 97 ? -29.205 -2.414 23.427 1.00 81.88 97 LEU A O 1
ATOM 792 N N . SER A 1 98 ? -29.425 -0.775 21.928 1.00 78.81 98 SER A N 1
ATOM 793 C CA . SER A 1 98 ? -30.178 0.116 22.818 1.00 78.81 98 SER A CA 1
ATOM 794 C C . SER A 1 98 ? -31.560 -0.419 23.202 1.00 78.81 98 SER A C 1
ATOM 796 O O . SER A 1 98 ? -32.101 0.003 24.221 1.00 78.81 98 SER A O 1
ATOM 798 N N . ASN A 1 99 ? -32.102 -1.382 22.446 1.00 80.12 99 ASN A N 1
ATOM 799 C CA . ASN A 1 99 ? -33.351 -2.068 22.783 1.00 80.12 99 ASN A CA 1
ATOM 800 C C . ASN A 1 99 ? -33.157 -3.212 23.792 1.00 80.12 99 ASN A C 1
ATOM 802 O O . ASN A 1 99 ? -34.137 -3.858 24.170 1.00 80.12 99 ASN A O 1
ATOM 806 N N . LEU A 1 100 ? -31.920 -3.499 24.216 1.00 78.75 100 LEU A N 1
ATOM 807 C CA . LEU A 1 100 ? -31.676 -4.515 25.233 1.00 78.75 100 LEU A CA 1
ATOM 808 C C . LEU A 1 100 ? -32.342 -4.103 26.557 1.00 78.75 100 LEU A C 1
ATOM 810 O O . LEU A 1 100 ? -32.172 -2.969 27.011 1.00 78.75 100 LEU A O 1
ATOM 814 N N . PRO A 1 101 ? -33.072 -5.024 27.211 1.00 70.62 101 PRO A N 1
ATOM 815 C CA . PRO A 1 101 ? -33.835 -4.722 28.421 1.00 70.62 101 PRO A CA 1
ATOM 816 C C . PRO A 1 101 ? -32.936 -4.364 29.611 1.00 70.62 101 PRO A C 1
ATOM 818 O O . PRO A 1 101 ? -33.376 -3.699 30.547 1.00 70.62 101 PRO A O 1
ATOM 821 N N . ASN A 1 102 ? -31.672 -4.793 29.578 1.00 78.25 102 ASN A N 1
ATOM 822 C CA . ASN A 1 102 ? -30.706 -4.576 30.637 1.00 78.25 102 ASN A CA 1
ATOM 823 C C . ASN A 1 102 ? -29.531 -3.729 30.135 1.00 78.25 102 ASN A C 1
ATOM 825 O O . ASN A 1 102 ? -28.717 -4.152 29.315 1.00 78.25 102 ASN A O 1
ATOM 829 N N . ARG A 1 103 ? -29.395 -2.529 30.698 1.00 75.12 103 ARG A N 1
ATOM 830 C CA . ARG A 1 103 ? -28.327 -1.582 30.353 1.00 75.12 103 ARG A CA 1
ATOM 831 C C . ARG A 1 103 ? -26.927 -2.113 30.670 1.00 75.12 103 ARG A C 1
ATOM 833 O O . ARG A 1 103 ? -25.951 -1.718 30.035 1.00 75.12 103 ARG A O 1
ATOM 840 N N . ARG A 1 104 ? -26.824 -3.032 31.631 1.00 79.38 104 ARG A N 1
ATOM 841 C CA . ARG A 1 104 ? -25.565 -3.708 31.945 1.00 79.38 104 ARG A CA 1
ATOM 842 C C . ARG A 1 104 ? -25.101 -4.584 30.781 1.00 79.38 104 ARG A C 1
ATOM 844 O O . ARG A 1 104 ? -23.926 -4.532 30.444 1.00 79.38 104 ARG A O 1
ATOM 851 N N . GLU A 1 105 ? -26.024 -5.291 30.131 1.00 80.19 105 GLU A N 1
ATOM 852 C CA . GLU A 1 105 ? -25.731 -6.141 28.967 1.00 80.19 105 GLU A CA 1
ATOM 853 C C . GLU A 1 105 ? -25.303 -5.305 27.755 1.00 80.19 105 GLU A C 1
ATOM 855 O O . GLU A 1 105 ? -24.373 -5.682 27.049 1.00 80.19 105 GLU A O 1
ATOM 860 N N . TYR A 1 106 ? -25.904 -4.125 27.563 1.00 83.06 106 TYR A N 1
ATOM 861 C CA . TYR A 1 106 ? -25.453 -3.163 26.551 1.00 83.06 106 TYR A CA 1
ATOM 862 C C . TYR A 1 106 ? -23.982 -2.755 26.759 1.00 83.06 106 TYR A C 1
ATOM 864 O O . TYR A 1 106 ? -23.173 -2.824 25.832 1.00 83.06 106 TYR A O 1
ATOM 872 N N . ASN A 1 107 ? -23.616 -2.347 27.980 1.00 82.19 107 ASN A N 1
ATOM 873 C CA . ASN A 1 107 ? -22.245 -1.928 28.285 1.00 82.19 107 ASN A CA 1
ATOM 874 C C . ASN A 1 107 ? -21.257 -3.098 28.172 1.00 82.19 107 ASN A C 1
ATOM 876 O O . ASN A 1 107 ? -20.157 -2.936 27.644 1.00 82.19 107 ASN A O 1
ATOM 880 N N . GLU A 1 108 ? -21.655 -4.281 28.637 1.00 83.94 108 GLU A N 1
ATOM 881 C CA . GLU A 1 108 ? -20.843 -5.495 28.589 1.00 83.94 108 GLU A CA 1
ATOM 882 C C . GLU A 1 108 ? -20.577 -5.959 27.152 1.00 83.94 108 GLU A C 1
ATOM 884 O O . GLU A 1 108 ? -19.458 -6.368 26.843 1.00 83.94 108 GLU A O 1
ATOM 889 N N . ALA A 1 109 ? -21.545 -5.811 26.242 1.00 86.19 109 ALA A N 1
ATOM 890 C CA . ALA A 1 109 ? -21.370 -6.128 24.826 1.00 86.19 109 ALA A CA 1
ATOM 891 C C . ALA A 1 109 ? -20.272 -5.272 24.170 1.00 86.19 109 ALA A C 1
ATOM 893 O O . ALA A 1 109 ? -19.398 -5.794 23.466 1.00 86.19 109 ALA A O 1
ATOM 894 N N . TRP A 1 110 ? -20.265 -3.962 24.433 1.00 88.38 110 TRP A N 1
ATOM 895 C CA . TRP A 1 110 ? -19.253 -3.063 23.873 1.00 88.38 110 TRP A CA 1
ATOM 896 C C . TRP A 1 110 ? -17.881 -3.218 24.525 1.00 88.38 110 TRP A C 1
ATOM 898 O O . TRP A 1 110 ? -16.871 -3.182 23.820 1.00 88.38 110 TRP A O 1
ATOM 908 N N . LEU A 1 111 ? -17.830 -3.450 25.838 1.00 87.06 111 LEU A N 1
ATOM 909 C CA . LEU A 1 111 ? -16.579 -3.748 26.541 1.00 87.06 111 LEU A CA 1
ATOM 910 C C . LEU A 1 111 ? -15.960 -5.053 26.039 1.00 87.06 111 LEU A C 1
ATOM 912 O O . LEU A 1 111 ? -14.784 -5.074 25.689 1.00 87.06 111 LEU A O 1
ATOM 916 N N . THR A 1 112 ? -16.770 -6.101 25.887 1.00 89.19 112 THR A N 1
ATOM 917 C CA . THR A 1 112 ? -16.321 -7.391 25.349 1.00 89.19 112 THR A CA 1
ATOM 918 C C . THR A 1 112 ? -15.786 -7.237 23.927 1.00 89.19 112 THR A C 1
ATOM 920 O O . THR A 1 112 ? -14.732 -7.771 23.595 1.00 89.19 112 THR A O 1
ATOM 923 N N . THR A 1 113 ? -16.466 -6.455 23.084 1.00 88.38 113 THR A N 1
ATOM 924 C CA . THR A 1 113 ? -16.004 -6.169 21.716 1.00 88.38 113 THR A CA 1
ATOM 925 C C . THR A 1 113 ? -14.662 -5.427 21.719 1.00 88.38 113 THR A C 1
ATOM 927 O O . THR A 1 113 ? -13.762 -5.770 20.953 1.00 88.38 113 THR A O 1
ATOM 9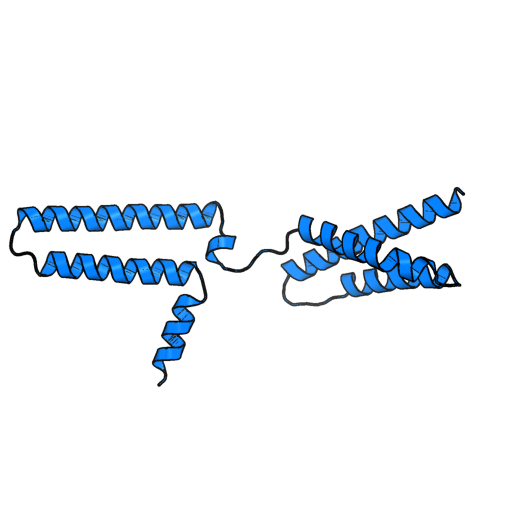30 N N . SER A 1 114 ? -14.496 -4.442 22.606 1.00 89.75 114 SER A N 1
ATOM 931 C CA . SER A 1 114 ? -13.228 -3.724 22.788 1.00 89.75 114 SER A CA 1
ATOM 932 C C . SER A 1 114 ? -12.103 -4.657 23.242 1.00 89.75 114 SER A C 1
ATOM 934 O O . SER A 1 114 ? -10.998 -4.608 22.700 1.00 89.75 114 SER A O 1
ATOM 936 N N . ASP A 1 115 ? -12.386 -5.556 24.182 1.00 88.94 115 ASP A N 1
ATOM 937 C CA . ASP A 1 115 ? -11.408 -6.507 24.707 1.00 88.94 115 ASP A CA 1
ATOM 938 C C . ASP A 1 115 ? -11.004 -7.558 23.670 1.00 88.94 115 ASP A C 1
ATOM 940 O O . ASP A 1 115 ? -9.827 -7.904 23.578 1.00 88.94 115 ASP A O 1
ATOM 944 N N . VAL A 1 116 ? -11.931 -8.022 22.829 1.00 90.38 116 VAL A N 1
ATOM 945 C CA . VAL A 1 116 ? -11.603 -8.897 21.692 1.00 90.38 116 VAL A CA 1
ATOM 946 C C . VAL A 1 116 ? -10.657 -8.185 20.721 1.00 90.38 116 VAL A C 1
ATOM 948 O O . VAL A 1 116 ? -9.657 -8.770 20.302 1.00 90.38 116 VAL A O 1
ATOM 951 N N . LEU A 1 117 ? -10.913 -6.911 20.406 1.00 88.69 117 LEU A N 1
ATOM 952 C CA . LEU A 1 117 ? -10.039 -6.119 19.535 1.00 88.69 117 LEU A CA 1
ATOM 953 C C . LEU A 1 117 ? -8.640 -5.921 20.142 1.00 88.69 117 LEU A C 1
ATOM 955 O O . LEU A 1 117 ? -7.649 -6.054 19.428 1.00 88.69 117 LEU A O 1
ATOM 959 N N . LYS A 1 118 ? -8.540 -5.668 21.453 1.00 87.38 118 LYS A N 1
ATOM 960 C CA . LYS A 1 118 ? -7.254 -5.517 22.166 1.00 87.38 118 LYS A CA 1
ATOM 961 C C . LYS A 1 118 ? -6.449 -6.813 22.226 1.00 87.38 118 LYS A C 1
ATOM 963 O O . LYS A 1 118 ? -5.227 -6.777 22.133 1.00 87.38 118 LYS A O 1
ATOM 968 N N . ASN A 1 119 ? -7.128 -7.946 22.388 1.00 86.00 119 ASN A N 1
ATOM 969 C CA . ASN A 1 119 ? -6.496 -9.258 22.546 1.00 86.00 119 ASN A CA 1
ATOM 970 C C . ASN A 1 119 ? -6.310 -10.006 21.217 1.00 86.00 119 ASN A C 1
ATOM 972 O O . ASN A 1 119 ? -5.936 -11.179 21.208 1.00 86.00 119 ASN A O 1
ATOM 976 N N . THR A 1 120 ? -6.566 -9.350 20.084 1.00 84.88 120 THR A N 1
ATOM 977 C CA . THR A 1 120 ? -6.364 -9.943 18.764 1.00 84.88 120 THR A CA 1
ATOM 978 C C . THR A 1 120 ? -4.867 -10.069 18.473 1.00 84.88 120 THR A C 1
ATOM 980 O O . THR A 1 120 ? -4.187 -9.079 18.210 1.00 84.88 120 THR A O 1
ATOM 983 N N . TYR A 1 121 ? -4.349 -11.301 18.502 1.00 74.81 121 TYR A N 1
ATOM 984 C CA . TYR A 1 121 ? -2.970 -11.599 18.117 1.00 74.81 121 TYR A CA 1
ATOM 985 C C . TYR A 1 121 ? -2.911 -12.036 16.652 1.00 74.81 121 TYR A C 1
ATOM 987 O O . TYR A 1 121 ? -3.356 -13.127 16.294 1.00 74.81 121 TYR A O 1
ATOM 995 N N . VAL A 1 122 ? -2.356 -11.175 15.803 1.00 79.88 122 VAL A N 1
ATOM 996 C CA . VAL A 1 122 ? -2.069 -11.458 14.393 1.00 79.88 122 VAL A CA 1
ATOM 997 C C . VAL A 1 122 ? -0.635 -11.016 14.120 1.00 79.88 122 VAL A C 1
ATOM 999 O O . VAL A 1 122 ? -0.179 -10.016 14.672 1.00 79.88 122 VAL A O 1
ATOM 1002 N N . GLU A 1 123 ? 0.089 -11.753 13.275 1.00 76.19 123 GLU A N 1
ATOM 1003 C CA . GLU A 1 123 ? 1.479 -11.424 12.914 1.00 76.19 123 GLU A CA 1
ATOM 1004 C C . GLU A 1 123 ? 1.607 -10.051 12.218 1.00 76.19 123 GLU A C 1
ATOM 1006 O O . GLU A 1 123 ? 2.663 -9.414 12.264 1.00 76.19 123 GLU A O 1
ATOM 1011 N N . ASP A 1 124 ? 0.523 -9.568 11.606 1.00 79.81 124 ASP A N 1
ATOM 1012 C CA . ASP A 1 124 ? 0.446 -8.266 10.950 1.00 79.81 124 ASP A CA 1
ATOM 1013 C C . ASP A 1 124 ? 0.349 -7.114 11.968 1.00 79.81 124 ASP A C 1
ATOM 1015 O O . ASP A 1 124 ? -0.706 -6.814 12.533 1.00 79.81 124 ASP A O 1
ATOM 1019 N N . LYS A 1 125 ? 1.474 -6.414 12.153 1.00 81.12 125 LYS A N 1
ATOM 1020 C CA . LYS A 1 125 ? 1.587 -5.240 13.030 1.00 81.12 125 LYS A CA 1
ATOM 1021 C C . LYS A 1 125 ? 0.676 -4.079 12.619 1.00 81.12 125 LYS A C 1
ATOM 1023 O O . LYS A 1 125 ? 0.244 -3.330 13.495 1.00 81.12 125 LYS A O 1
ATOM 1028 N N . GLU A 1 126 ? 0.403 -3.892 11.323 1.00 79.25 126 GLU A N 1
ATOM 1029 C CA . GLU A 1 126 ? -0.511 -2.832 10.877 1.00 79.25 126 GLU A CA 1
ATOM 1030 C C . GLU A 1 126 ? -1.944 -3.153 11.301 1.00 79.25 126 GLU A C 1
ATOM 1032 O O . GLU A 1 126 ? -2.657 -2.271 11.783 1.00 79.25 126 GLU A O 1
ATOM 1037 N N . PHE A 1 127 ? -2.339 -4.422 11.198 1.00 80.88 127 PHE A N 1
ATOM 1038 C CA . PHE A 1 127 ? -3.648 -4.885 11.643 1.00 80.88 127 PHE A CA 1
ATOM 1039 C C . PHE A 1 127 ? -3.815 -4.799 13.167 1.00 80.88 127 PHE A C 1
ATOM 1041 O O . PHE A 1 127 ? -4.847 -4.334 13.644 1.00 80.88 127 PHE A O 1
ATOM 1048 N N . VAL A 1 128 ? -2.786 -5.147 13.946 1.00 85.38 128 VAL A N 1
ATOM 1049 C CA . VAL A 1 128 ? -2.819 -4.969 15.411 1.00 85.38 128 VAL A CA 1
ATOM 1050 C C . VAL A 1 128 ? -3.043 -3.497 15.772 1.00 85.38 128 VAL A C 1
ATOM 1052 O O . VAL A 1 128 ? -3.943 -3.173 16.545 1.00 85.38 128 VAL A O 1
ATOM 1055 N N . LYS A 1 129 ? -2.299 -2.577 15.141 1.00 85.12 129 LYS A N 1
ATOM 1056 C CA . LYS A 1 129 ? -2.466 -1.133 15.364 1.00 85.12 129 LYS A CA 1
ATOM 1057 C C . LYS A 1 129 ? -3.854 -0.633 14.938 1.00 85.12 129 LYS A C 1
ATOM 1059 O O . LYS A 1 129 ? -4.424 0.259 15.573 1.00 85.12 129 LYS A O 1
ATOM 1064 N N . PHE A 1 130 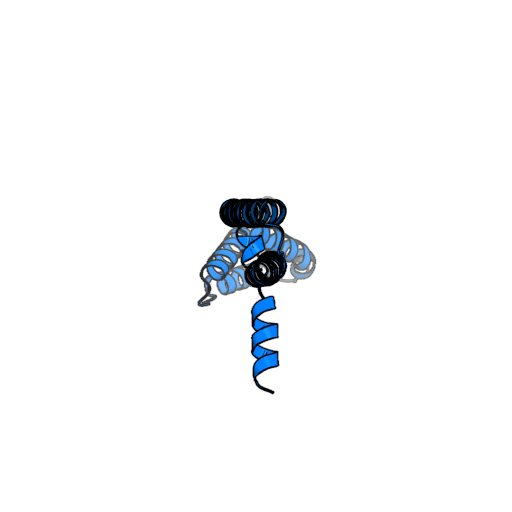? -4.412 -1.206 13.875 1.00 86.12 130 PHE A N 1
ATOM 1065 C CA . PHE A 1 130 ? -5.778 -0.943 13.432 1.00 86.12 130 PHE A CA 1
ATOM 1066 C C . PHE A 1 130 ? -6.807 -1.355 14.498 1.00 86.12 130 PHE A C 1
ATOM 1068 O O . PHE A 1 130 ? -7.639 -0.529 14.881 1.00 86.12 130 PHE A O 1
ATOM 1075 N N . CYS A 1 131 ? -6.700 -2.568 15.047 1.00 88.06 131 CYS A N 1
ATOM 1076 C CA . CYS A 1 131 ? -7.568 -3.061 16.119 1.00 88.06 131 CYS A CA 1
ATOM 1077 C C . CYS A 1 131 ? -7.449 -2.228 17.404 1.00 88.06 131 CYS A C 1
ATOM 1079 O O . CYS A 1 131 ? -8.471 -1.844 17.970 1.00 88.06 131 CYS A O 1
ATOM 1081 N N . GLU A 1 132 ? -6.232 -1.858 17.820 1.00 88.44 132 GLU A N 1
ATOM 1082 C CA . GLU A 1 132 ? -6.013 -0.964 18.969 1.00 88.44 132 GLU A CA 1
ATOM 1083 C C . GLU A 1 132 ? -6.678 0.406 18.779 1.00 88.44 132 GLU A C 1
ATOM 1085 O O . GLU A 1 132 ? -7.209 1.006 19.719 1.00 88.44 132 GLU A O 1
ATOM 1090 N N . THR A 1 133 ? -6.636 0.930 17.553 1.00 87.56 133 THR A N 1
ATOM 1091 C CA . THR A 1 133 ? -7.265 2.210 17.219 1.00 87.56 133 THR A CA 1
ATOM 1092 C C . THR A 1 133 ? -8.787 2.098 17.305 1.00 87.56 133 THR A C 1
ATOM 1094 O O . THR A 1 133 ? -9.430 2.964 17.899 1.00 87.56 133 THR A O 1
ATOM 1097 N N . MET A 1 134 ? -9.364 1.010 16.780 1.00 89.75 134 MET A N 1
ATOM 1098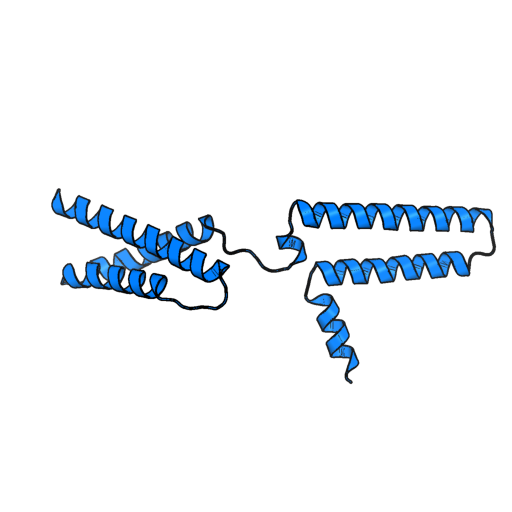 C CA . MET A 1 134 ? -10.797 0.734 16.908 1.00 89.75 134 MET A CA 1
ATOM 1099 C C . MET A 1 134 ? -11.213 0.573 18.372 1.00 89.75 134 MET A C 1
ATOM 1101 O O . MET A 1 134 ? -12.181 1.200 18.791 1.00 89.75 134 MET A O 1
ATOM 1105 N N . SER A 1 135 ? -10.471 -0.197 19.174 1.00 91.12 135 SER A N 1
ATOM 1106 C CA . SER A 1 135 ? -10.812 -0.421 20.584 1.00 91.12 135 SER A CA 1
ATOM 1107 C C . SER A 1 135 ? -10.779 0.873 21.398 1.00 91.12 135 SER A C 1
ATOM 1109 O O . SER A 1 135 ? -11.663 1.115 22.214 1.00 91.12 135 SER A O 1
ATOM 1111 N N . LYS A 1 136 ? -9.786 1.742 21.153 1.00 89.69 136 LYS A N 1
ATOM 1112 C CA . LYS A 1 136 ? -9.679 3.041 21.837 1.00 89.69 136 LYS A CA 1
ATOM 1113 C C . LYS A 1 136 ? -10.869 3.941 21.534 1.00 89.69 136 LYS A C 1
ATOM 1115 O O . LYS A 1 136 ? -11.384 4.579 22.453 1.00 89.69 136 LYS A O 1
ATOM 1120 N N . GLU A 1 137 ? -11.305 3.999 20.276 1.00 88.00 137 GLU A N 1
ATOM 1121 C CA . GLU A 1 137 ? -12.463 4.826 19.941 1.00 88.00 137 GLU A CA 1
ATOM 1122 C C . GLU A 1 137 ? -13.791 4.230 20.379 1.00 88.00 137 GLU A C 1
ATOM 1124 O O . GLU A 1 137 ? -14.688 4.973 20.787 1.00 88.00 137 GLU A O 1
ATOM 1129 N N . LEU A 1 138 ? -13.898 2.902 20.385 1.00 89.69 138 LEU A N 1
ATOM 1130 C CA . LEU A 1 138 ? -15.042 2.231 20.973 1.00 89.69 138 LEU A CA 1
ATOM 1131 C C . LEU A 1 138 ? -15.164 2.583 22.462 1.00 89.69 138 LEU A C 1
ATOM 1133 O O . LEU A 1 138 ? -16.189 3.115 22.875 1.00 89.69 138 LEU A O 1
ATOM 1137 N N . ASP A 1 139 ? -14.088 2.411 23.238 1.00 88.38 139 ASP A N 1
ATOM 1138 C CA . ASP A 1 139 ? -14.048 2.749 24.669 1.00 88.38 139 ASP A CA 1
ATOM 1139 C C . ASP A 1 139 ? -14.461 4.204 24.937 1.00 88.38 139 ASP A C 1
ATOM 1141 O O . ASP A 1 139 ? -15.158 4.500 25.912 1.00 88.38 139 ASP A O 1
ATOM 1145 N N . LYS A 1 140 ? -14.029 5.136 24.081 1.00 87.94 140 LYS A N 1
ATOM 1146 C CA . LYS A 1 140 ? -14.375 6.554 24.205 1.00 87.94 140 LYS A CA 1
ATOM 1147 C C . LYS A 1 140 ? -15.865 6.793 23.968 1.00 87.94 140 LYS A C 1
ATOM 1149 O O . LYS A 1 140 ? -16.485 7.500 24.763 1.00 87.94 140 LYS A O 1
ATOM 1154 N N . LYS A 1 141 ? -16.448 6.211 22.913 1.00 85.25 141 LYS A N 1
ATOM 1155 C CA . LYS A 1 141 ? -17.885 6.333 22.615 1.00 85.25 141 LYS A CA 1
ATOM 1156 C C . LYS A 1 141 ? -18.743 5.750 23.739 1.00 85.25 141 LYS A C 1
ATOM 1158 O O . LYS A 1 141 ? -19.667 6.427 24.194 1.00 85.25 141 LYS A O 1
ATOM 1163 N N . THR A 1 142 ? -18.387 4.573 24.255 1.00 85.25 142 THR A N 1
ATOM 1164 C CA . THR A 1 142 ? -19.115 3.933 25.361 1.00 85.25 142 THR A CA 1
ATOM 1165 C C . THR A 1 142 ? -19.092 4.805 26.623 1.00 85.25 142 THR A C 1
ATOM 1167 O O . THR A 1 142 ? -20.139 5.049 27.219 1.00 85.25 142 THR A O 1
ATOM 1170 N N . LYS A 1 143 ? -17.930 5.381 26.978 1.00 85.31 143 LYS A N 1
ATOM 1171 C CA . LYS A 1 143 ? -17.791 6.299 28.128 1.00 85.31 143 LYS A CA 1
ATOM 1172 C C . LYS A 1 143 ? -18.586 7.598 27.978 1.00 85.31 143 LYS A C 1
ATOM 1174 O O . LYS A 1 143 ? -19.153 8.085 28.954 1.00 85.31 143 LYS A O 1
ATOM 1179 N N . ILE A 1 144 ? -18.612 8.189 26.780 1.00 84.81 144 ILE A N 1
ATOM 1180 C CA . ILE A 1 144 ? -19.389 9.414 26.519 1.00 84.81 144 ILE A CA 1
ATOM 1181 C C . ILE A 1 144 ? -20.879 9.146 26.744 1.00 84.81 144 ILE A C 1
ATOM 1183 O O . ILE A 1 144 ? -21.550 9.928 27.416 1.00 84.81 144 ILE A O 1
ATOM 1187 N N . ARG A 1 145 ? -21.385 8.020 26.230 1.00 79.25 145 ARG A N 1
ATOM 1188 C CA . ARG A 1 145 ? -22.793 7.647 26.380 1.00 79.25 145 ARG A CA 1
ATOM 1189 C C . ARG A 1 145 ? -23.166 7.334 27.824 1.00 79.25 145 ARG A C 1
ATOM 1191 O O . ARG A 1 145 ? -24.212 7.784 28.282 1.00 79.25 145 ARG A O 1
ATOM 1198 N N . GLU A 1 146 ? -22.302 6.626 28.548 1.00 81.62 146 GLU A N 1
ATOM 1199 C CA . GLU A 1 146 ? -22.489 6.378 29.979 1.00 81.62 146 GLU A CA 1
ATOM 1200 C C . GLU A 1 146 ? -22.643 7.692 30.757 1.00 81.62 146 GLU A C 1
ATOM 1202 O O . GLU A 1 146 ? -23.573 7.826 31.549 1.00 81.62 146 GLU A O 1
ATOM 1207 N N . ARG A 1 147 ? -21.800 8.695 30.465 1.00 82.62 147 ARG A N 1
ATOM 1208 C CA . ARG A 1 147 ? -21.884 10.022 31.091 1.00 82.62 147 ARG A CA 1
ATOM 1209 C C . ARG A 1 147 ? -23.203 10.735 30.779 1.00 82.62 147 ARG A C 1
ATOM 1211 O O . ARG A 1 147 ? -23.885 11.152 31.706 1.00 82.62 147 ARG A O 1
ATOM 1218 N N . TRP A 1 148 ? -23.592 10.831 29.505 1.00 79.56 148 TRP A N 1
ATOM 1219 C CA . TRP A 1 148 ? -24.835 11.512 29.092 1.00 79.56 148 TRP A CA 1
ATOM 1220 C C . TRP A 1 148 ? -26.096 10.927 29.721 1.00 79.56 148 TRP A C 1
ATOM 1222 O O . TRP A 1 148 ? -27.089 11.621 29.910 1.00 79.56 148 TRP A O 1
ATOM 1232 N N . GLN A 1 149 ? -26.069 9.637 30.017 1.00 70.56 149 GLN A N 1
ATOM 1233 C CA . GLN A 1 149 ? -27.189 8.926 30.613 1.00 70.56 149 GLN A CA 1
ATOM 1234 C C . GLN A 1 149 ? -27.151 8.903 32.151 1.00 70.56 149 GLN A C 1
ATOM 1236 O O . GLN A 1 149 ? -28.072 8.368 32.755 1.00 70.56 149 GLN A O 1
ATOM 1241 N N . ASN A 1 150 ? -26.078 9.392 32.779 1.00 72.25 150 ASN A N 1
ATOM 1242 C CA . ASN A 1 150 ? -26.008 9.606 34.229 1.00 72.25 150 ASN A CA 1
ATOM 1243 C C . ASN A 1 150 ? -26.314 11.072 34.597 1.00 72.25 150 ASN A C 1
ATOM 1245 O O . ASN A 1 150 ? -26.540 11.375 35.765 1.00 72.25 150 ASN A O 1
ATOM 1249 N N . GLU A 1 151 ? -26.284 11.972 33.610 1.00 67.19 151 GLU A N 1
ATOM 1250 C CA . GLU A 1 151 ? -26.612 13.399 33.737 1.00 67.19 151 GLU A CA 1
ATOM 1251 C C . GLU A 1 151 ? -28.088 13.719 33.408 1.00 67.19 151 GLU A C 1
ATOM 1253 O O . GLU A 1 151 ? -28.542 14.817 33.724 1.00 67.19 151 GLU A O 1
ATOM 1258 N N . ASN A 1 152 ? -28.828 12.774 32.811 1.00 51.44 152 ASN A N 1
ATOM 1259 C CA . ASN A 1 152 ? -30.274 12.843 32.535 1.00 51.44 152 ASN A CA 1
ATOM 1260 C C . ASN A 1 152 ? -31.034 11.826 33.389 1.00 51.44 152 ASN A C 1
ATOM 1262 O O . ASN A 1 152 ? -32.186 12.131 33.766 1.00 51.44 152 ASN A O 1
#

Organism: NCBI:txid981

Radius of gyration: 27.65 Å; chains: 1; bounding box: 58×40×75 Å

Sequence (152 aa):
MKDSKTFLELVKTPLSFMVFYLIIVESFFGFLIANNKNNDERLILIYTAIIFFGLSFIAIIALAIFKPEALSGNKKWTERFAHKLITDIYDGLDGYLSNLPNRREYNEAWLTTSDVLKNTYVEDKEFVKFCETMSKELDKKTKIRERWQNEN

Foldseek 3Di:
DPVVVVVVVLVPFPQSVLVVVLVVVLVVLVVVLVPDPDPVVSVVSVVVNVVVVVVSVVVVVVCCVPPVCNGGVDDQLDLVVLLVVLVCVCVVCVVVLVPPPDVVVSLVVLLVQLVCLQPDDDPDPSSNVSSPSSSVNSVVVSVVVVVVVVVD